Protein AF-A0A8T1TR57-F1 (afdb_monomer_lite)

Secondary structure (DSSP, 8-state):
-PPPPTT----HHHHHHHHHHHHHHHHHHHHHHHHHHHHHTTTTT--HHHHHHHHHHHHHHHHH-

InterPro domains:
  IPR000425 Major intrinsic protein [PF00230] (12-65)
  IPR050363 Major Intrinsic Protein/Aquaporin [PTHR43829] (6-65)

Radius of gyration: 17.0 Å; chains: 1; bounding box: 42×15×44 Å

Foldseek 3Di:
DPDDDPPDDPDPVVVVVVLQVVLVVQLCCQLVVVVCQCVVVVNPRHDPVSNVVSNVVSNVVSVVD

Structure (mmCIF, N/CA/C/O backbone):
data_AF-A0A8T1TR57-F1
#
_entry.id   AF-A0A8T1TR57-F1
#
loop_
_atom_site.group_PDB
_atom_site.id
_atom_site.type_symbol
_atom_site.label_atom_id
_atom_site.label_alt_id
_atom_site.label_comp_id
_atom_site.label_asym_id
_atom_site.label_entity_id
_atom_site.label_seq_id
_atom_site.pdbx_PDB_ins_code
_atom_site.Cartn_x
_atom_site.Cartn_y
_atom_site.Cartn_z
_atom_site.occupancy
_atom_site.B_iso_or_equiv
_atom_site.auth_seq_id
_atom_site.auth_comp_id
_atom_site.auth_asym_id
_atom_site.auth_atom_id
_atom_site.pdbx_PDB_model_num
ATOM 1 N N . GLY A 1 1 ? -29.365 8.202 23.823 1.00 53.59 1 GLY A N 1
ATOM 2 C CA . GLY A 1 1 ? -28.186 7.507 23.267 1.00 53.59 1 GLY A CA 1
ATOM 3 C C . GLY A 1 1 ? -28.430 7.248 21.798 1.00 53.59 1 GLY A C 1
ATOM 4 O O . GLY A 1 1 ? -29.564 6.948 21.451 1.00 53.59 1 GLY A O 1
ATOM 5 N N . LYS A 1 2 ? -27.430 7.431 20.928 1.00 66.06 2 LYS A N 1
ATOM 6 C CA . LYS A 1 2 ? -27.589 7.124 19.497 1.00 66.06 2 LYS A CA 1
ATOM 7 C C . LYS A 1 2 ? -27.849 5.622 19.349 1.00 66.06 2 LYS A C 1
ATOM 9 O O . LYS A 1 2 ? -27.071 4.828 19.869 1.00 66.06 2 LYS A O 1
ATOM 14 N N . ALA A 1 3 ? -28.943 5.248 18.686 1.00 76.75 3 ALA A N 1
ATOM 15 C CA . ALA A 1 3 ? -29.189 3.859 18.321 1.00 76.75 3 ALA A CA 1
ATOM 16 C C . ALA A 1 3 ? -28.052 3.396 17.403 1.00 76.75 3 ALA A C 1
ATOM 18 O O . ALA A 1 3 ? -27.737 4.058 16.412 1.00 76.75 3 ALA A O 1
ATOM 19 N N . VAL A 1 4 ? -27.391 2.307 17.775 1.00 76.25 4 VAL A N 1
ATOM 20 C CA . VAL A 1 4 ? -26.230 1.806 17.045 1.00 76.25 4 VAL A CA 1
ATOM 21 C C . VAL A 1 4 ? -26.714 0.962 15.866 1.00 76.25 4 VAL A C 1
ATOM 23 O O . VAL A 1 4 ? -27.613 0.136 16.017 1.00 76.25 4 VAL A O 1
ATOM 26 N N . SER A 1 5 ? -26.155 1.203 14.677 1.00 86.44 5 SER A N 1
ATOM 27 C CA . SER A 1 5 ? -26.522 0.473 13.456 1.00 86.44 5 SER A CA 1
ATOM 28 C C . SER A 1 5 ? -26.290 -1.030 13.621 1.00 86.44 5 SER A C 1
ATOM 30 O O . SER A 1 5 ? -25.273 -1.443 14.178 1.00 86.44 5 SER A O 1
ATOM 32 N N . ARG A 1 6 ? -27.192 -1.853 13.070 1.00 86.50 6 ARG A N 1
ATOM 33 C CA . ARG A 1 6 ? -27.115 -3.327 13.112 1.00 86.50 6 ARG A CA 1
ATOM 34 C C . ARG A 1 6 ? -25.797 -3.885 12.557 1.00 86.50 6 ARG A C 1
ATOM 36 O O . ARG A 1 6 ? -25.387 -4.965 12.961 1.00 86.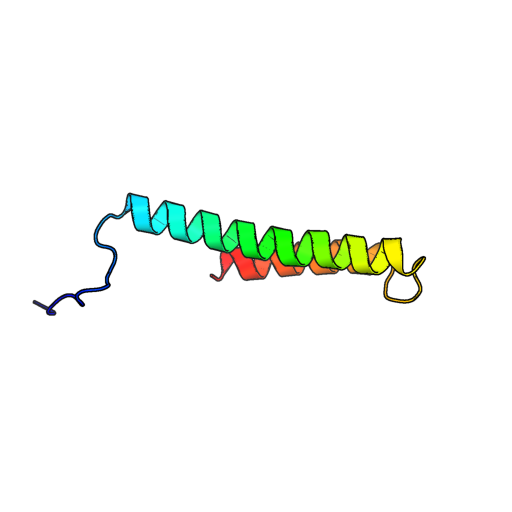50 6 ARG A O 1
ATOM 43 N N . TYR A 1 7 ? -25.148 -3.155 11.651 1.00 86.94 7 TYR A N 1
ATOM 44 C CA . TYR A 1 7 ? -23.897 -3.560 11.000 1.00 86.94 7 TYR A CA 1
ATOM 45 C C . TYR A 1 7 ? -22.641 -2.951 11.639 1.00 86.94 7 TYR A C 1
ATOM 47 O O . TYR A 1 7 ? -21.535 -3.189 11.164 1.00 86.94 7 TYR A O 1
ATOM 55 N N . ALA A 1 8 ? -22.781 -2.139 12.690 1.00 89.88 8 ALA A N 1
ATOM 56 C CA . ALA A 1 8 ? -21.634 -1.498 13.314 1.00 89.88 8 ALA A CA 1
ATOM 57 C C . ALA A 1 8 ? -20.835 -2.504 14.152 1.00 89.88 8 ALA A C 1
ATOM 59 O O . ALA A 1 8 ? -21.356 -3.106 15.094 1.00 89.88 8 ALA A O 1
ATOM 60 N N . VAL A 1 9 ? -19.541 -2.618 13.864 1.00 91.38 9 VAL A N 1
ATOM 61 C CA . VAL A 1 9 ? -18.610 -3.399 14.680 1.00 91.38 9 VAL A CA 1
ATOM 62 C C . VAL A 1 9 ? -18.456 -2.734 16.051 1.00 91.38 9 VAL A C 1
ATOM 64 O O . VAL A 1 9 ? -17.980 -1.606 16.145 1.00 91.38 9 VAL A O 1
ATOM 67 N N . GLN A 1 10 ? -18.868 -3.431 17.114 1.00 91.69 10 GLN A N 1
ATOM 68 C CA . GLN A 1 10 ? -18.818 -2.904 18.487 1.00 91.69 10 GLN A CA 1
ATOM 69 C C . GLN A 1 10 ? -17.479 -3.166 19.188 1.00 91.69 10 GLN A C 1
ATOM 71 O O . GLN A 1 10 ? -17.063 -2.380 20.034 1.00 91.69 10 GLN A O 1
ATOM 76 N N . SER A 1 11 ? -16.803 -4.267 18.845 1.00 93.50 11 SER A N 1
ATOM 77 C CA . SER A 1 11 ? -15.519 -4.628 19.453 1.00 93.50 11 SER A CA 1
ATOM 78 C C . SER A 1 11 ? -14.415 -3.681 18.983 1.00 93.50 11 SER A C 1
ATOM 80 O O . SER A 1 11 ? -14.208 -3.513 17.780 1.00 93.50 11 SER A O 1
ATOM 82 N N . VAL A 1 12 ? -13.700 -3.081 19.939 1.00 94.56 12 VAL A N 1
ATOM 83 C CA . VAL A 1 12 ? -12.562 -2.189 19.669 1.00 94.56 12 VAL A CA 1
ATOM 84 C C . VAL A 1 12 ? -11.455 -2.950 18.944 1.00 94.56 12 VAL A C 1
ATOM 86 O O . VAL A 1 12 ? -11.063 -2.537 17.860 1.00 94.56 12 VAL A O 1
ATOM 89 N N . HIS A 1 13 ? -11.070 -4.122 19.450 1.00 95.88 13 HIS A N 1
ATOM 90 C CA . HIS A 1 13 ? -10.038 -4.954 18.827 1.00 95.88 13 HIS A CA 1
ATOM 91 C C . HIS A 1 13 ? -10.416 -5.423 17.424 1.00 95.88 13 HIS A C 1
ATOM 93 O O . HIS A 1 13 ? -9.578 -5.460 16.534 1.00 95.88 13 HIS A O 1
ATOM 99 N N . MET A 1 14 ? -11.695 -5.729 17.181 1.00 95.19 14 MET A N 1
ATOM 100 C CA . MET A 1 14 ? -12.124 -6.112 15.833 1.00 95.19 14 MET A CA 1
ATOM 101 C C . MET A 1 14 ? -12.058 -4.930 14.859 1.00 95.19 14 MET A C 1
ATOM 103 O O . MET A 1 14 ? -11.743 -5.128 13.692 1.00 95.19 14 MET A O 1
ATOM 107 N N . ARG A 1 15 ? -12.318 -3.700 15.322 1.00 94.81 15 ARG A N 1
ATOM 108 C CA . ARG A 1 15 ? -12.123 -2.491 14.507 1.00 94.81 15 ARG A CA 1
ATOM 109 C C . ARG A 1 15 ? -10.645 -2.242 14.215 1.00 94.81 15 ARG A C 1
ATOM 111 O O . ARG A 1 15 ? -10.328 -1.922 13.078 1.00 94.81 15 ARG A O 1
ATOM 118 N N . GLU A 1 16 ? -9.776 -2.412 15.209 1.00 95.44 16 GLU A N 1
ATOM 119 C CA . GLU A 1 16 ? -8.319 -2.285 15.059 1.00 95.44 16 GLU A CA 1
ATOM 120 C C . GLU A 1 16 ? -7.788 -3.294 14.032 1.00 95.44 16 GLU A C 1
ATOM 122 O O . GLU A 1 16 ? -7.202 -2.888 13.034 1.00 95.44 16 GLU A O 1
ATOM 127 N N . CYS A 1 17 ? -8.102 -4.586 14.183 1.00 96.69 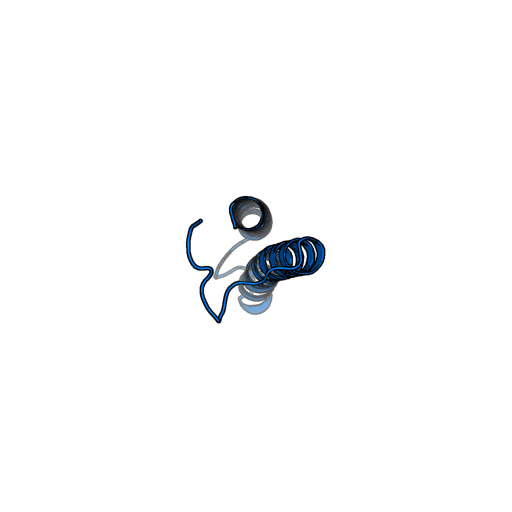17 CYS A N 1
ATOM 128 C CA . CYS A 1 17 ? -7.662 -5.613 13.237 1.00 96.69 17 CYS A CA 1
ATOM 129 C C . CYS A 1 17 ? -8.199 -5.391 11.816 1.00 96.69 17 CYS A C 1
ATOM 131 O O . CYS A 1 17 ? -7.493 -5.649 10.846 1.00 96.69 17 CYS A O 1
ATOM 133 N N . LEU A 1 18 ? -9.447 -4.927 11.667 1.00 95.81 18 LEU A N 1
ATOM 134 C CA . LEU A 1 18 ? -10.009 -4.620 10.347 1.00 95.81 18 LEU A CA 1
ATOM 135 C C . LEU A 1 18 ? -9.331 -3.405 9.704 1.00 95.81 18 LEU A C 1
ATOM 137 O O . LEU A 1 18 ? -9.108 -3.423 8.495 1.00 95.81 18 LEU A O 1
ATOM 141 N N . ALA A 1 19 ? -8.987 -2.382 10.492 1.00 94.88 19 ALA A N 1
ATOM 142 C CA . ALA A 1 19 ? -8.237 -1.225 10.012 1.00 94.88 19 ALA A CA 1
ATOM 143 C C . ALA A 1 19 ? -6.822 -1.629 9.567 1.00 94.88 19 ALA A C 1
ATOM 145 O O . ALA A 1 19 ? -6.422 -1.316 8.448 1.00 94.88 19 ALA A O 1
ATOM 146 N N . GLU A 1 20 ? -6.102 -2.407 10.380 1.00 96.38 20 GLU A N 1
ATOM 147 C CA . GLU A 1 20 ? -4.773 -2.925 10.025 1.00 96.38 20 GLU A CA 1
ATOM 148 C C . GLU A 1 20 ? -4.811 -3.819 8.783 1.00 96.38 20 GLU A C 1
ATOM 150 O O . GLU A 1 20 ? -3.967 -3.690 7.890 1.00 96.38 20 GLU A O 1
ATOM 155 N N . PHE A 1 21 ? -5.805 -4.707 8.696 1.00 96.12 21 PHE A N 1
ATOM 156 C CA . PHE A 1 21 ? -5.996 -5.565 7.534 1.00 96.12 21 PHE A CA 1
ATOM 157 C C . PHE A 1 21 ? -6.239 -4.740 6.271 1.00 96.12 21 PHE A C 1
ATOM 159 O O . PHE A 1 21 ? -5.587 -4.980 5.257 1.00 96.12 21 PHE A O 1
ATOM 166 N N . LEU A 1 22 ? -7.140 -3.754 6.324 1.00 96.56 22 LEU A N 1
ATOM 167 C CA . LEU A 1 22 ? -7.459 -2.917 5.170 1.00 96.56 22 LEU A CA 1
ATOM 168 C C . LEU A 1 22 ? -6.258 -2.066 4.742 1.00 96.56 22 LEU A C 1
ATOM 170 O O . LEU A 1 22 ? -5.931 -2.040 3.556 1.00 96.56 22 LEU A O 1
ATOM 174 N N . GLY A 1 23 ? -5.571 -1.429 5.693 1.00 96.00 23 GLY A N 1
ATOM 175 C CA . GLY A 1 23 ? -4.374 -0.636 5.415 1.00 96.00 23 GLY A CA 1
ATOM 176 C C . GLY A 1 23 ? -3.265 -1.477 4.778 1.00 96.00 23 GLY A C 1
ATOM 177 O O . GLY A 1 23 ? -2.697 -1.094 3.754 1.00 96.00 23 GLY A O 1
ATOM 178 N N . THR A 1 24 ? -3.017 -2.675 5.314 1.00 96.12 24 THR A N 1
ATOM 179 C CA . THR A 1 24 ? -2.028 -3.617 4.764 1.00 96.12 24 THR A CA 1
ATOM 180 C C . THR A 1 24 ? -2.450 -4.139 3.391 1.00 96.12 24 THR A C 1
ATOM 182 O O . THR A 1 24 ? -1.623 -4.225 2.484 1.00 96.12 24 THR A O 1
ATOM 185 N N . PHE A 1 25 ? -3.733 -4.459 3.203 1.00 96.88 25 PHE A N 1
ATOM 186 C CA . PHE A 1 25 ? -4.268 -4.917 1.924 1.00 96.88 25 PHE A CA 1
ATOM 187 C C . PHE A 1 25 ? -4.059 -3.867 0.830 1.00 96.88 25 PHE A C 1
ATOM 189 O O . PHE A 1 25 ? -3.521 -4.186 -0.229 1.00 96.88 25 PHE A O 1
ATOM 196 N N . VAL A 1 26 ? -4.405 -2.607 1.108 1.00 96.12 26 VAL A N 1
ATOM 197 C CA . VAL A 1 26 ? -4.162 -1.486 0.191 1.00 96.12 26 VAL A CA 1
ATOM 198 C C . VAL A 1 26 ? -2.667 -1.350 -0.099 1.00 96.12 26 VAL A C 1
ATOM 200 O O . VAL A 1 26 ? -2.278 -1.328 -1.267 1.00 96.12 26 VAL A O 1
ATOM 203 N N . MET A 1 27 ? -1.821 -1.338 0.938 1.00 96.88 27 MET A N 1
ATOM 204 C CA . MET A 1 27 ? -0.370 -1.225 0.778 1.00 96.88 27 MET A CA 1
ATOM 205 C C . MET A 1 27 ? 0.189 -2.293 -0.176 1.00 96.88 27 MET A C 1
ATOM 207 O O . MET A 1 27 ? 0.925 -1.971 -1.108 1.00 96.88 27 MET A O 1
ATOM 211 N N . ILE A 1 28 ? -0.192 -3.556 0.023 1.00 97.44 28 ILE A N 1
ATOM 212 C CA . ILE A 1 28 ? 0.306 -4.683 -0.771 1.00 97.44 28 ILE A CA 1
ATOM 213 C C . ILE A 1 28 ? -0.253 -4.676 -2.194 1.00 97.44 28 ILE A C 1
ATOM 215 O O . ILE A 1 28 ? 0.503 -4.940 -3.127 1.00 97.44 28 ILE A O 1
ATOM 219 N N . VAL A 1 29 ? -1.535 -4.354 -2.396 1.00 97.69 29 VAL A N 1
ATOM 220 C CA . VAL A 1 29 ? -2.133 -4.308 -3.742 1.00 97.69 29 VAL A CA 1
ATOM 221 C C . VAL A 1 29 ? -1.415 -3.288 -4.624 1.00 97.69 29 VAL A C 1
ATOM 223 O O . VAL A 1 29 ? -1.036 -3.616 -5.748 1.00 97.69 29 VAL A O 1
ATOM 226 N N . PHE A 1 30 ? -1.168 -2.080 -4.116 1.00 96.75 30 PHE A N 1
ATOM 227 C CA . PHE A 1 30 ? -0.435 -1.060 -4.868 1.00 96.75 30 PHE A CA 1
ATOM 228 C C . PHE A 1 30 ? 1.054 -1.404 -5.004 1.00 96.75 30 PHE A C 1
ATOM 230 O O . PHE A 1 30 ? 1.590 -1.362 -6.111 1.00 96.75 30 PHE A O 1
ATOM 237 N N . GLY A 1 31 ? 1.710 -1.800 -3.909 1.00 96.88 31 GLY A N 1
ATOM 238 C CA . GLY A 1 31 ? 3.141 -2.103 -3.890 1.00 96.88 31 GLY A CA 1
ATOM 239 C C . GLY A 1 31 ? 3.530 -3.276 -4.793 1.00 96.88 31 GLY A C 1
ATOM 240 O O . GLY A 1 31 ? 4.470 -3.179 -5.582 1.00 96.88 31 GLY A O 1
ATOM 241 N N . MET A 1 32 ? 2.775 -4.375 -4.751 1.00 97.94 32 MET A N 1
ATOM 242 C CA . MET A 1 32 ? 2.996 -5.514 -5.651 1.00 97.94 32 MET A CA 1
ATOM 243 C C . MET A 1 32 ? 2.509 -5.218 -7.071 1.00 97.94 32 MET A C 1
ATOM 245 O O . MET A 1 32 ? 3.131 -5.666 -8.035 1.00 97.94 32 MET A O 1
ATOM 249 N N . GLY A 1 33 ? 1.434 -4.435 -7.216 1.00 97.75 33 GLY A N 1
ATOM 250 C CA . GLY A 1 33 ? 0.912 -3.998 -8.509 1.00 97.75 33 GLY A CA 1
ATOM 251 C C . GLY A 1 33 ? 1.945 -3.220 -9.323 1.00 97.75 33 GLY A C 1
ATOM 252 O O . GLY A 1 33 ? 2.207 -3.586 -10.468 1.00 97.75 33 GLY A O 1
ATOM 253 N N . VAL A 1 34 ? 2.596 -2.214 -8.724 1.00 98.06 34 VAL A N 1
ATOM 254 C CA . VAL A 1 34 ? 3.657 -1.449 -9.404 1.00 98.06 34 VAL A CA 1
ATOM 255 C C . VAL A 1 34 ? 4.874 -2.321 -9.711 1.00 98.06 34 VAL A C 1
ATOM 257 O O . VAL A 1 34 ? 5.469 -2.192 -10.778 1.00 98.06 34 VAL A O 1
ATOM 260 N N . ASN A 1 35 ? 5.220 -3.257 -8.820 1.00 97.94 35 ASN A N 1
ATOM 261 C CA . ASN A 1 35 ? 6.343 -4.167 -9.032 1.00 97.94 35 ASN A CA 1
ATOM 262 C C . ASN A 1 35 ? 6.103 -5.030 -10.276 1.00 97.94 35 ASN A C 1
ATOM 264 O O . ASN A 1 35 ? 6.949 -5.090 -11.165 1.00 97.94 35 ASN A O 1
ATOM 268 N N . ASN A 1 36 ? 4.914 -5.626 -10.377 1.00 97.69 36 ASN A N 1
ATOM 269 C CA . ASN A 1 36 ? 4.517 -6.414 -11.540 1.00 97.69 36 ASN A CA 1
ATOM 270 C C . ASN A 1 36 ? 4.392 -5.549 -12.798 1.00 97.69 36 ASN A C 1
ATOM 272 O O . ASN A 1 36 ? 4.796 -5.986 -13.871 1.00 97.69 36 ASN A O 1
ATOM 276 N N . GLN A 1 37 ? 3.872 -4.323 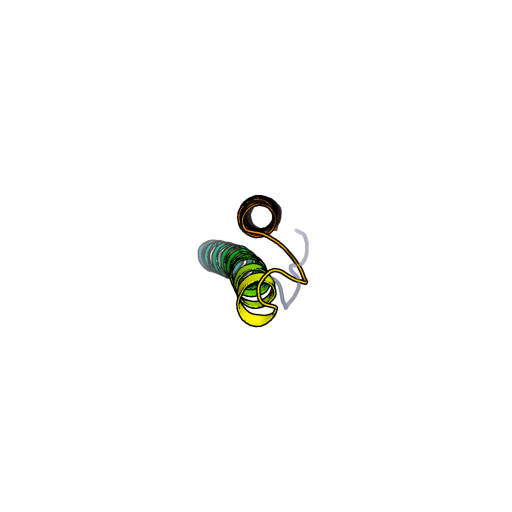-12.685 1.00 97.69 37 GLN A N 1
ATOM 277 C CA . GLN A 1 37 ? 3.775 -3.389 -13.807 1.00 97.69 37 GLN A CA 1
ATOM 278 C C . GLN A 1 37 ? 5.152 -3.078 -14.399 1.00 97.69 37 GLN A C 1
ATOM 280 O O . GLN A 1 37 ? 5.302 -3.104 -15.618 1.00 97.69 37 GLN A O 1
ATOM 285 N N . VAL A 1 38 ? 6.156 -2.804 -13.565 1.00 98.12 38 VAL A N 1
ATOM 286 C CA . VAL A 1 38 ? 7.513 -2.481 -14.025 1.00 98.12 38 VAL A CA 1
ATOM 287 C C . VAL A 1 38 ? 8.229 -3.724 -14.546 1.00 98.12 38 VAL A C 1
ATOM 289 O O . VAL A 1 38 ? 8.735 -3.705 -15.666 1.00 98.12 38 VAL A O 1
ATOM 292 N N . VAL A 1 39 ? 8.219 -4.822 -13.784 1.00 97.75 39 VAL A N 1
ATOM 293 C CA . VAL A 1 39 ? 8.955 -6.047 -14.134 1.00 97.75 39 VAL A CA 1
ATOM 294 C C . VAL A 1 39 ? 8.372 -6.714 -15.380 1.00 97.75 39 VAL A C 1
ATOM 296 O O . VAL A 1 39 ? 9.110 -7.001 -16.318 1.00 97.75 39 VAL A O 1
ATOM 299 N N . ASN A 1 40 ? 7.052 -6.909 -15.449 1.00 97.69 40 ASN A N 1
ATOM 300 C CA . ASN A 1 40 ? 6.439 -7.627 -16.573 1.00 97.69 40 ASN A CA 1
ATOM 301 C C . ASN A 1 40 ? 6.383 -6.789 -17.853 1.00 97.69 40 ASN A C 1
ATOM 303 O O . ASN A 1 40 ? 6.177 -7.342 -18.930 1.00 97.69 40 ASN A O 1
ATOM 307 N N . SER A 1 41 ? 6.527 -5.465 -17.750 1.00 97.25 41 SER A N 1
ATOM 308 C CA . SER A 1 41 ? 6.627 -4.598 -18.925 1.00 97.25 41 SER A CA 1
ATOM 309 C C . SER A 1 41 ? 8.060 -4.384 -19.405 1.00 97.25 41 SER A C 1
ATOM 311 O O . SER A 1 41 ? 8.235 -3.666 -20.386 1.00 97.25 41 SER A O 1
ATOM 313 N N . GLU A 1 42 ? 9.068 -4.979 -18.753 1.00 96.50 42 GLU A N 1
ATOM 314 C CA . GLU A 1 42 ? 10.488 -4.706 -19.028 1.00 96.50 42 GLU A CA 1
ATOM 315 C C . GLU A 1 42 ? 10.790 -3.197 -18.958 1.00 96.50 42 GLU A C 1
ATOM 317 O O . GLU A 1 42 ? 11.383 -2.617 -19.865 1.00 96.50 42 GLU A O 1
ATOM 322 N N . GLU A 1 43 ? 10.294 -2.538 -17.908 1.00 93.62 43 GLU A N 1
ATOM 323 C CA . GLU A 1 43 ? 10.417 -1.092 -17.668 1.00 93.62 43 GLU A CA 1
ATOM 324 C C . GLU A 1 43 ? 9.731 -0.170 -18.702 1.00 93.62 43 GLU A C 1
ATOM 326 O O . GLU A 1 43 ? 9.881 1.053 -18.662 1.00 93.62 43 GLU A O 1
ATOM 331 N N . LYS A 1 44 ? 8.904 -0.707 -19.610 1.00 96.38 44 LYS A N 1
ATOM 332 C CA . LYS A 1 44 ? 8.152 0.111 -20.586 1.00 96.38 44 LYS A CA 1
ATOM 333 C C . LYS A 1 44 ? 7.002 0.895 -19.949 1.00 96.38 44 LYS A C 1
ATOM 335 O O . LYS A 1 44 ? 6.645 1.957 -20.446 1.00 96.38 44 LYS A O 1
ATOM 340 N N . ASN A 1 45 ? 6.435 0.389 -18.850 1.00 94.56 45 ASN A N 1
ATOM 341 C CA . ASN A 1 45 ? 5.300 1.001 -18.144 1.00 94.56 45 ASN A CA 1
ATOM 342 C C . ASN A 1 45 ? 5.669 1.548 -16.757 1.00 94.56 45 ASN A C 1
ATOM 344 O O . ASN A 1 45 ? 4.792 1.724 -15.912 1.00 94.56 45 ASN A O 1
ATOM 348 N N . GLY A 1 46 ? 6.951 1.806 -16.510 1.00 95.19 46 GLY A N 1
ATOM 349 C CA . GLY A 1 46 ? 7.449 2.384 -15.267 1.00 95.19 46 GLY A CA 1
ATOM 350 C C . GLY A 1 46 ? 8.903 2.001 -15.022 1.00 95.19 46 GLY A C 1
ATOM 351 O O . GLY A 1 46 ? 9.441 1.127 -15.683 1.00 9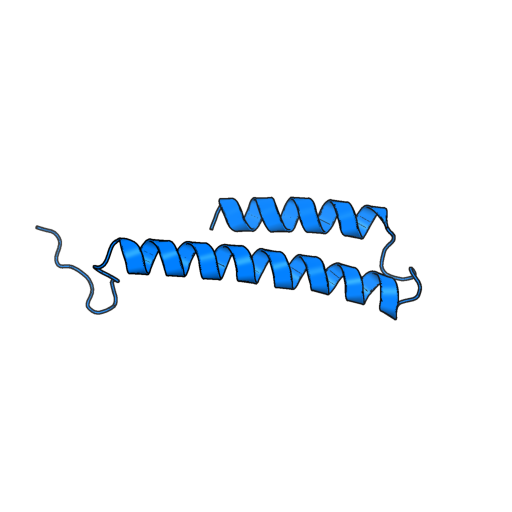5.19 46 GLY A O 1
ATOM 352 N N . THR A 1 47 ? 9.535 2.650 -14.055 1.00 96.62 47 THR A N 1
ATOM 353 C CA . THR A 1 47 ? 10.947 2.433 -13.705 1.00 96.62 47 THR A CA 1
ATOM 354 C C . THR A 1 47 ? 11.095 2.159 -12.213 1.00 96.62 47 THR A C 1
ATOM 356 O O . THR A 1 47 ? 10.139 2.288 -11.442 1.00 96.62 47 THR A O 1
ATOM 359 N N . TRP A 1 48 ? 12.311 1.861 -11.759 1.00 95.38 48 TRP A N 1
ATOM 360 C CA . TRP A 1 48 ? 12.607 1.694 -10.333 1.00 95.38 48 TRP A CA 1
ATOM 361 C C . TRP A 1 48 ? 12.149 2.878 -9.455 1.00 95.38 48 TRP A C 1
ATOM 363 O O . TRP A 1 48 ? 11.675 2.685 -8.334 1.00 95.38 48 TRP A O 1
ATOM 373 N N . LEU A 1 49 ? 12.200 4.114 -9.968 1.00 96.62 49 LEU A N 1
ATOM 374 C CA . LEU A 1 49 ? 11.692 5.285 -9.243 1.00 96.62 49 LEU A CA 1
ATOM 375 C C . LEU A 1 49 ? 10.173 5.210 -9.024 1.00 96.62 49 LEU A C 1
ATOM 377 O O . LEU A 1 49 ? 9.690 5.540 -7.942 1.00 96.62 49 LEU A O 1
ATOM 381 N N . SER A 1 50 ? 9.422 4.748 -10.029 1.00 96.19 50 SER A N 1
ATOM 382 C CA . SER A 1 50 ? 7.967 4.593 -9.915 1.00 96.19 50 SER A CA 1
ATOM 383 C C . SER A 1 50 ? 7.572 3.550 -8.867 1.00 96.19 50 SER A C 1
ATOM 385 O O . SER A 1 50 ? 6.597 3.770 -8.150 1.00 96.19 50 SER A O 1
ATOM 387 N N . ILE A 1 51 ? 8.372 2.485 -8.698 1.00 97.25 51 ILE A N 1
ATOM 388 C CA . ILE A 1 51 ? 8.188 1.492 -7.628 1.00 97.25 51 ILE A CA 1
ATOM 389 C C . ILE A 1 51 ? 8.269 2.184 -6.264 1.00 97.25 51 ILE A C 1
ATOM 391 O O . ILE A 1 51 ? 7.317 2.125 -5.491 1.00 97.25 51 ILE A O 1
ATOM 395 N N . ASN A 1 52 ? 9.365 2.898 -5.991 1.00 96.81 52 ASN A N 1
ATOM 396 C CA . ASN A 1 52 ? 9.564 3.583 -4.709 1.00 96.81 52 ASN A CA 1
ATOM 397 C C . ASN A 1 52 ? 8.451 4.600 -4.418 1.00 96.81 52 ASN A C 1
ATOM 399 O O . ASN A 1 52 ? 7.885 4.606 -3.327 1.00 96.81 52 ASN A O 1
ATOM 403 N N . MET A 1 53 ? 8.094 5.422 -5.408 1.00 97.44 53 MET A N 1
ATOM 404 C CA . MET A 1 53 ? 7.032 6.418 -5.257 1.00 97.44 53 MET A CA 1
ATOM 405 C C . MET A 1 53 ? 5.675 5.773 -4.956 1.00 97.44 53 MET A C 1
ATOM 407 O O . MET A 1 53 ? 4.958 6.234 -4.069 1.00 97.44 53 MET A O 1
ATOM 411 N N . CYS A 1 54 ? 5.320 4.694 -5.657 1.00 97.19 54 CYS A N 1
ATOM 412 C CA . CYS A 1 54 ? 4.040 4.026 -5.455 1.00 97.19 54 CYS A CA 1
ATOM 413 C C . CYS A 1 54 ? 3.973 3.313 -4.096 1.00 97.19 54 CYS A C 1
ATOM 415 O O . CYS A 1 54 ? 2.941 3.399 -3.438 1.00 97.19 54 CYS A O 1
ATOM 417 N N . TRP A 1 55 ? 5.073 2.728 -3.606 1.00 97.25 55 TRP A N 1
ATOM 418 C CA . TRP A 1 55 ? 5.142 2.207 -2.235 1.00 97.25 55 TRP A CA 1
ATOM 419 C C . TRP A 1 55 ? 4.938 3.303 -1.180 1.00 97.25 55 TRP A C 1
ATOM 421 O O . TRP A 1 55 ? 4.150 3.113 -0.254 1.00 97.25 55 TRP A O 1
ATOM 431 N N . CYS A 1 56 ? 5.572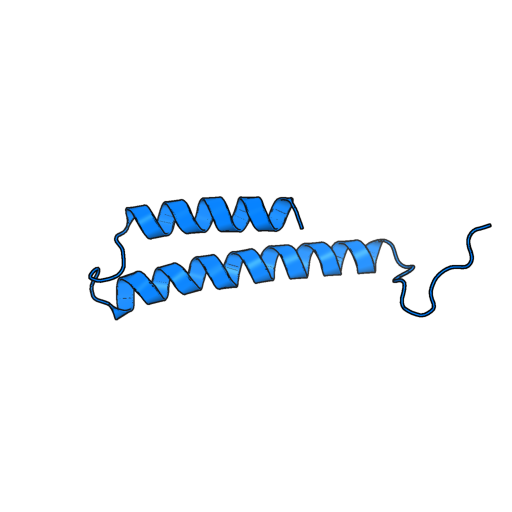 4.472 -1.331 1.00 96.38 56 CYS A N 1
ATOM 432 C CA . CYS A 1 56 ? 5.361 5.599 -0.414 1.00 96.38 56 CYS A CA 1
ATOM 433 C C . CYS A 1 56 ? 3.899 6.074 -0.402 1.00 96.38 56 CYS A C 1
ATOM 435 O O . CYS A 1 56 ? 3.327 6.294 0.666 1.00 96.38 56 CYS A O 1
ATOM 437 N N . VAL A 1 57 ? 3.277 6.204 -1.578 1.00 96.31 57 VAL A N 1
ATOM 438 C CA . VAL A 1 57 ? 1.863 6.593 -1.700 1.00 96.31 57 VAL A CA 1
ATOM 439 C C . VAL A 1 57 ? 0.940 5.520 -1.116 1.00 96.31 57 VAL A C 1
ATOM 441 O O . VAL A 1 57 ? -0.016 5.857 -0.425 1.00 96.31 57 VAL A O 1
ATOM 444 N N . ALA A 1 58 ? 1.234 4.238 -1.331 1.00 96.06 58 ALA A N 1
ATOM 445 C CA . ALA A 1 58 ? 0.436 3.134 -0.809 1.00 96.06 58 ALA A CA 1
ATOM 446 C C . ALA A 1 58 ? 0.415 3.113 0.729 1.00 96.06 58 ALA A C 1
ATOM 448 O O . ALA A 1 58 ? -0.647 2.939 1.326 1.00 96.06 58 ALA A O 1
ATOM 449 N N . VAL A 1 59 ? 1.563 3.367 1.369 1.00 96.19 59 VAL A N 1
ATOM 450 C CA . VAL A 1 59 ? 1.654 3.526 2.830 1.00 96.19 59 VAL A CA 1
ATOM 451 C C . VAL A 1 59 ? 0.853 4.739 3.298 1.00 96.19 59 VAL A C 1
ATOM 453 O O . VAL A 1 59 ? 0.089 4.626 4.253 1.00 96.19 59 VAL A O 1
ATOM 456 N N . LEU A 1 60 ? 0.978 5.884 2.617 1.00 95.69 60 LEU A N 1
ATOM 457 C CA . LEU A 1 60 ? 0.226 7.093 2.959 1.00 95.69 60 LEU A CA 1
ATOM 458 C C . LEU A 1 60 ? -1.284 6.832 2.936 1.00 95.69 60 LEU A C 1
ATOM 460 O O . LEU A 1 60 ? -1.981 7.165 3.890 1.00 95.69 60 LEU A O 1
ATOM 464 N N . ILE A 1 61 ? -1.780 6.194 1.873 1.00 92.44 61 ILE A N 1
ATOM 465 C CA . ILE A 1 61 ? -3.194 5.829 1.754 1.00 92.44 61 ILE A CA 1
ATOM 466 C C . ILE A 1 61 ? -3.589 4.870 2.880 1.00 92.44 61 ILE A C 1
ATOM 468 O O . ILE A 1 61 ? -4.619 5.089 3.507 1.00 92.44 61 ILE A O 1
ATOM 472 N N . GLY A 1 62 ? -2.770 3.855 3.178 1.00 91.38 62 GLY A N 1
ATOM 473 C CA . GLY A 1 62 ? -3.033 2.907 4.263 1.00 91.38 62 GLY A CA 1
ATOM 474 C C . GLY A 1 62 ? -3.134 3.553 5.650 1.00 91.38 62 GLY A C 1
ATOM 475 O O . GLY A 1 62 ? -3.935 3.101 6.458 1.00 91.38 62 GLY A O 1
ATOM 476 N N . VAL A 1 63 ? -2.381 4.628 5.915 1.00 92.12 63 VAL A N 1
ATOM 477 C CA . VAL A 1 63 ? -2.448 5.397 7.177 1.00 92.12 63 VAL A CA 1
ATOM 478 C C . VAL A 1 63 ? -3.706 6.266 7.267 1.00 92.12 63 VAL A C 1
ATOM 480 O O . VAL A 1 63 ? -4.206 6.507 8.362 1.00 92.12 63 VAL A O 1
ATOM 483 N N . TYR A 1 64 ? -4.204 6.760 6.131 1.00 88.19 64 TYR A N 1
ATOM 484 C CA . TYR A 1 64 ? -5.412 7.591 6.070 1.00 88.19 64 TYR A CA 1
ATOM 485 C C . TYR A 1 64 ? -6.722 6.793 5.931 1.00 88.19 64 TYR A C 1
ATOM 487 O O . TYR A 1 64 ? -7.788 7.414 5.928 1.00 88.19 64 TYR A O 1
ATOM 495 N N . CYS A 1 65 ? -6.657 5.464 5.794 1.00 72.94 65 CYS A N 1
ATOM 496 C CA . CYS A 1 65 ? -7.825 4.573 5.827 1.00 72.94 65 CYS A CA 1
ATOM 497 C C . CYS A 1 65 ? -8.380 4.424 7.250 1.00 72.94 65 CYS A C 1
ATOM 499 O O . CYS A 1 65 ? -9.626 4.385 7.379 1.00 72.94 65 CYS A O 1
#

pLDDT: mean 93.3, std 7.88, range [53.59, 98.12]

Sequence (65 aa):
GKAVSRYAVQSVHMRECLAEFLGTFVMIVFGMGVNNQVVNSEEKNGTWLSINMCWCVAVLIGVYC

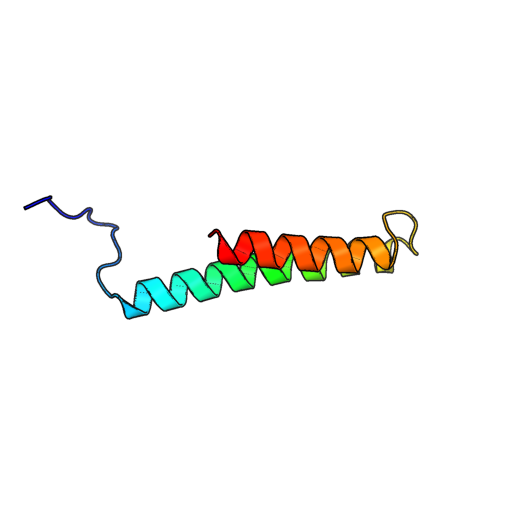Organism: NCBI:txid29920